Protein AF-A0A314ZIZ0-F1 (afdb_monomer_lite)

Foldseek 3Di:
DDPDPPDPDDPCPCCVPPVCVVVVVVVVQVVVCVVPVCSVVVVVVVVCVVVVPDPDPDPPPPDPDPDD

Secondary structure (DSSP, 8-state):
----------TTTTTTT-TTHHHHHHHHHHHHHHH-THHHHHHHHHHHHHHHS------S-S------

InterPro domains:
  IPR000823 Plant peroxidase [PR00461] (18-37)
  IPR000823 Plant peroxidase [PR00461] (42-62)
  IPR000823 Plant peroxidase [PTHR31388] (7-54)
  IPR002016 Haem peroxidase [PF00141] (25-54)
  IPR002016 Haem peroxidase [PS50873] (8-54)
  IPR010255 Haem peroxidase superfamily [SSF48113] (7-53)
  IPR019794 Peroxidase, active site [PS00436] (40-51)

Organism: NCBI:txid2094558

Radius of gyration: 17.94 Å; chains: 1; bounding box: 39×29×45 Å

Structure (mmCIF, N/CA/C/O backbone):
data_AF-A0A314ZIZ0-F1
#
_entry.id   AF-A0A314ZIZ0-F1
#
loop_
_atom_site.group_PDB
_atom_site.id
_atom_site.type_symbol
_atom_site.label_atom_id
_atom_site.label_alt_id
_atom_site.label_comp_id
_atom_site.label_asym_id
_atom_site.label_entity_id
_atom_site.label_seq_id
_atom_site.pdbx_PDB_ins_code
_atom_site.Cartn_x
_atom_site.Cartn_y
_atom_site.Cartn_z
_atom_site.occupancy
_atom_site.B_iso_or_equiv
_atom_site.auth_seq_id
_atom_site.auth_comp_id
_atom_site.auth_asym_id
_atom_site.auth_atom_id
_atom_site.pdbx_PDB_model_num
ATOM 1 N N . MET A 1 1 ? 4.733 13.098 -28.821 1.00 48.25 1 MET A N 1
ATOM 2 C CA . MET A 1 1 ? 5.400 13.683 -27.642 1.00 48.25 1 MET A CA 1
ATOM 3 C C . MET A 1 1 ? 5.151 12.775 -26.444 1.00 48.25 1 MET A C 1
ATOM 5 O O . MET A 1 1 ? 4.032 12.743 -25.964 1.00 48.25 1 MET A O 1
ATOM 9 N N . HIS A 1 2 ? 6.162 12.032 -26.001 1.00 53.38 2 HIS A N 1
ATOM 10 C CA . HIS A 1 2 ? 6.304 11.531 -24.629 1.00 53.38 2 HIS A CA 1
ATOM 11 C C . HIS A 1 2 ? 7.811 11.555 -24.334 1.00 53.38 2 HIS A C 1
ATOM 13 O O . HIS A 1 2 ? 8.573 11.052 -25.164 1.00 53.38 2 HIS A O 1
ATOM 19 N N . PRO A 1 3 ? 8.272 12.169 -23.233 1.00 54.97 3 PRO A N 1
ATOM 20 C CA . PRO A 1 3 ? 9.663 12.055 -22.829 1.00 54.97 3 PRO A CA 1
ATOM 21 C C . PRO A 1 3 ? 9.860 10.625 -22.319 1.00 54.97 3 PRO A C 1
ATOM 23 O O . PRO A 1 3 ? 9.274 10.234 -21.311 1.00 54.97 3 PRO A O 1
ATOM 26 N N . PHE A 1 4 ? 10.637 9.817 -23.038 1.00 56.22 4 PHE A N 1
ATOM 27 C CA . PHE A 1 4 ? 11.007 8.487 -22.565 1.00 56.22 4 PHE A CA 1
ATOM 28 C C . PHE A 1 4 ? 12.022 8.639 -21.432 1.00 56.22 4 PHE A C 1
ATOM 30 O O . PHE A 1 4 ? 13.231 8.650 -21.645 1.00 56.22 4 PHE A O 1
ATOM 37 N N . ALA A 1 5 ? 11.520 8.761 -20.206 1.00 62.16 5 ALA A N 1
ATOM 38 C CA . ALA A 1 5 ? 12.242 8.219 -19.072 1.00 62.16 5 ALA A CA 1
ATOM 39 C C . ALA A 1 5 ? 12.334 6.697 -19.286 1.00 62.16 5 ALA A C 1
ATOM 41 O O . ALA A 1 5 ? 11.313 6.046 -19.515 1.00 62.16 5 ALA A O 1
ATOM 42 N N . TYR A 1 6 ? 13.541 6.125 -19.243 1.00 60.53 6 TYR A N 1
ATOM 43 C CA . TYR A 1 6 ? 13.734 4.672 -19.221 1.00 60.53 6 TYR A CA 1
ATOM 44 C C . TYR A 1 6 ? 13.257 4.134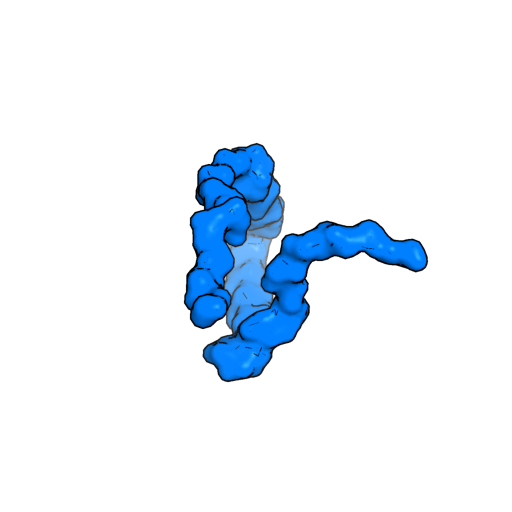 -17.867 1.00 60.53 6 TYR A C 1
ATOM 46 O O . TYR A 1 6 ? 14.036 3.966 -16.933 1.00 60.53 6 TYR A O 1
ATOM 54 N N . SER A 1 7 ? 11.951 3.920 -17.739 1.00 67.19 7 SER A N 1
ATOM 55 C CA . SER A 1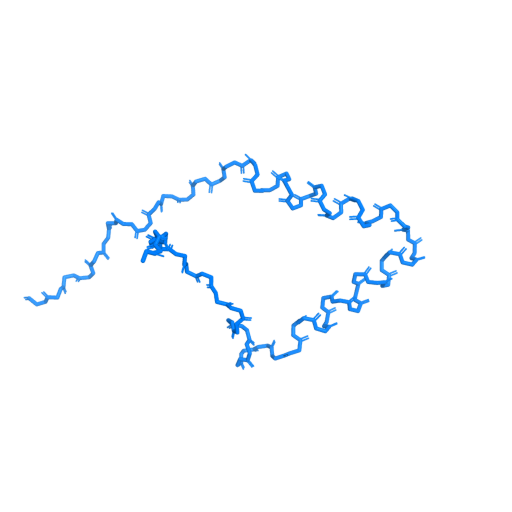 7 ? 11.360 3.271 -16.576 1.00 67.19 7 SER A CA 1
ATOM 56 C C . SER A 1 7 ? 11.369 1.761 -16.799 1.00 67.19 7 SER A C 1
ATOM 58 O O . SER A 1 7 ? 10.748 1.276 -17.739 1.00 67.19 7 SER A O 1
ATOM 60 N N . GLN A 1 8 ? 12.058 1.012 -15.935 1.00 84.94 8 GLN A N 1
ATOM 61 C CA . GLN A 1 8 ? 11.995 -0.459 -15.906 1.00 84.94 8 GLN A CA 1
ATOM 62 C C . GLN A 1 8 ? 10.736 -0.982 -15.178 1.00 84.94 8 GLN A C 1
ATOM 64 O O . GLN A 1 8 ? 10.641 -2.171 -14.886 1.00 84.94 8 GLN A O 1
ATOM 69 N N . LEU A 1 9 ? 9.786 -0.104 -14.834 1.00 87.75 9 LEU A N 1
ATOM 70 C CA . LEU A 1 9 ? 8.563 -0.467 -14.122 1.00 87.75 9 LEU A CA 1
ATOM 71 C C . LEU A 1 9 ? 7.470 -0.898 -15.103 1.00 87.75 9 LEU A C 1
ATOM 73 O O . LEU A 1 9 ? 7.169 -0.182 -16.056 1.00 87.75 9 LEU A O 1
ATOM 77 N N . ASP A 1 10 ? 6.838 -2.029 -14.805 1.00 89.19 10 ASP A N 1
ATOM 78 C CA . ASP A 1 10 ? 5.711 -2.586 -15.551 1.00 89.19 10 ASP A CA 1
ATOM 79 C C . ASP A 1 10 ? 4.588 -2.956 -14.571 1.00 89.19 10 ASP A C 1
ATOM 81 O O . ASP A 1 10 ? 4.845 -3.524 -13.505 1.00 89.19 10 ASP A O 1
ATOM 85 N N . TYR A 1 11 ? 3.339 -2.637 -14.918 1.00 90.75 11 TYR A N 1
ATOM 86 C CA . TYR A 1 11 ? 2.171 -2.937 -14.080 1.00 90.75 11 TYR A CA 1
ATOM 87 C C . TYR A 1 11 ? 1.957 -4.439 -13.851 1.00 90.75 11 TYR A C 1
ATOM 89 O O . TYR A 1 11 ? 1.429 -4.826 -12.810 1.00 90.75 11 TYR A O 1
ATOM 97 N N . ASN A 1 12 ? 2.401 -5.270 -14.790 1.00 93.81 12 ASN A N 1
ATOM 98 C CA . ASN A 1 12 ? 2.194 -6.715 -14.831 1.00 93.81 12 ASN A CA 1
ATOM 99 C C . ASN A 1 12 ? 3.458 -7.493 -14.428 1.00 93.81 12 ASN A C 1
ATOM 101 O O . ASN A 1 12 ? 3.546 -8.701 -14.658 1.00 93.81 12 ASN A O 1
ATOM 105 N N . PHE A 1 13 ? 4.461 -6.825 -13.839 1.00 94.44 13 PHE A N 1
ATOM 106 C CA . PHE A 1 13 ? 5.765 -7.421 -13.514 1.00 94.44 13 PHE A CA 1
ATOM 107 C C . PHE A 1 13 ? 5.653 -8.754 -12.747 1.00 94.44 13 PHE A C 1
ATOM 109 O O . PHE A 1 13 ? 6.429 -9.681 -12.978 1.00 94.44 13 PHE A O 1
ATOM 116 N N . TYR A 1 14 ? 4.661 -8.878 -11.859 1.00 96.69 14 TYR A N 1
ATOM 117 C CA . TYR A 1 14 ? 4.450 -10.068 -11.029 1.00 96.69 14 TYR A CA 1
ATOM 118 C C . TYR A 1 14 ? 3.353 -11.014 -11.527 1.00 96.69 14 TYR A C 1
ATOM 120 O O . TYR A 1 14 ? 3.121 -12.040 -10.889 1.00 96.69 14 TYR A O 1
ATOM 128 N N . ASP A 1 15 ? 2.709 -10.749 -12.662 1.00 96.62 15 ASP A N 1
ATOM 129 C CA . ASP A 1 15 ? 1.536 -11.522 -13.094 1.00 96.62 15 ASP A CA 1
ATOM 130 C C . ASP A 1 15 ? 1.842 -13.008 -13.313 1.00 96.62 15 ASP A C 1
ATOM 132 O O . ASP A 1 15 ? 0.996 -13.865 -13.069 1.00 96.62 15 ASP A O 1
ATOM 136 N N . ARG A 1 16 ? 3.069 -13.338 -13.736 1.00 97.25 16 ARG A N 1
ATOM 137 C CA . ARG A 1 16 ? 3.489 -14.734 -13.946 1.00 97.25 16 ARG A CA 1
ATOM 138 C C . ARG A 1 16 ? 4.082 -15.386 -12.701 1.00 97.25 16 ARG A C 1
ATOM 140 O O . ARG A 1 16 ? 3.834 -16.561 -12.458 1.00 97.25 16 ARG A O 1
ATOM 147 N N . SER A 1 17 ? 4.891 -14.655 -11.941 1.00 97.94 17 SER A N 1
ATOM 148 C CA . SER A 1 17 ? 5.642 -15.200 -10.802 1.00 97.94 17 SER A CA 1
ATOM 149 C C . SER A 1 17 ? 4.830 -15.205 -9.505 1.00 97.94 17 SER A C 1
ATOM 151 O O . SER A 1 17 ? 4.989 -16.106 -8.685 1.00 97.94 17 SER A O 1
ATOM 153 N N . CYS A 1 18 ? 3.948 -14.220 -9.315 1.00 97.94 18 CYS A N 1
ATOM 154 C CA . CYS A 1 18 ? 3.078 -14.088 -8.150 1.00 97.94 18 CYS A CA 1
ATOM 155 C C . CYS A 1 18 ? 1.764 -13.359 -8.519 1.00 97.9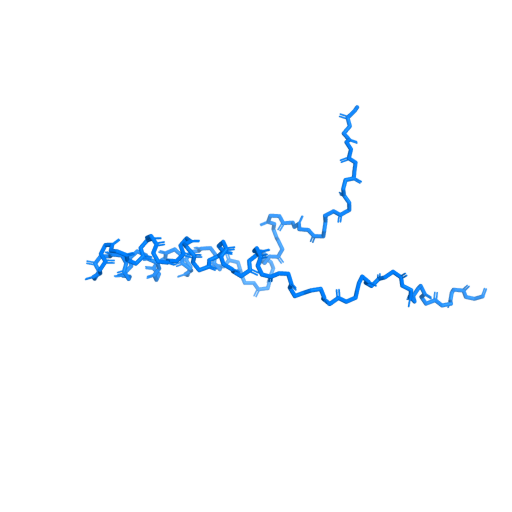4 18 CYS A C 1
ATOM 157 O O . CYS A 1 18 ? 1.545 -12.214 -8.111 1.00 97.94 18 CYS A O 1
ATOM 159 N N . PRO A 1 19 ? 0.832 -14.020 -9.233 1.00 97.44 19 PRO A N 1
ATOM 160 C CA . PRO A 1 19 ? -0.397 -13.393 -9.746 1.00 97.44 19 PRO A CA 1
ATOM 161 C C . PRO A 1 19 ? -1.319 -12.822 -8.658 1.00 97.44 19 PRO A C 1
ATOM 163 O O . PRO A 1 19 ? -2.190 -11.999 -8.924 1.00 97.44 19 PRO A O 1
ATOM 166 N N . ARG A 1 20 ? -1.162 -13.270 -7.407 1.00 97.81 20 ARG A N 1
ATOM 167 C CA . ARG A 1 20 ? -1.985 -12.834 -6.268 1.00 97.81 20 ARG A CA 1
ATOM 168 C C . ARG A 1 20 ? -1.322 -11.750 -5.421 1.00 97.81 20 ARG A C 1
ATOM 170 O O . ARG A 1 20 ? -1.897 -11.382 -4.396 1.00 97.81 20 ARG A O 1
ATOM 177 N N . LEU A 1 21 ? -0.153 -11.238 -5.818 1.00 97.81 21 LEU A N 1
ATOM 178 C CA . LEU A 1 21 ? 0.638 -10.299 -5.018 1.00 97.81 21 LEU A CA 1
ATOM 179 C C . LEU A 1 21 ? -0.189 -9.101 -4.533 1.00 97.81 21 LEU A C 1
ATOM 181 O O . LEU A 1 21 ? -0.247 -8.840 -3.332 1.00 97.81 21 LEU A O 1
ATOM 185 N N . SER A 1 22 ? -0.890 -8.421 -5.443 1.00 96.19 22 SER A N 1
ATOM 186 C CA . SER A 1 22 ? -1.714 -7.249 -5.112 1.00 96.19 22 SER A CA 1
ATOM 187 C C . SER A 1 22 ? -2.799 -7.573 -4.078 1.00 96.19 22 SER A C 1
ATOM 189 O O . SER A 1 22 ? -3.045 -6.796 -3.156 1.00 96.19 22 SER A O 1
ATOM 191 N N . THR A 1 23 ? -3.408 -8.757 -4.178 1.00 98.12 23 THR A N 1
ATOM 192 C CA . THR A 1 23 ? -4.433 -9.226 -3.239 1.00 98.12 23 THR A CA 1
ATOM 193 C C . THR A 1 23 ? -3.837 -9.538 -1.869 1.00 98.12 23 THR A C 1
ATOM 195 O O . THR A 1 23 ? -4.404 -9.127 -0.856 1.00 98.12 23 THR A O 1
ATOM 198 N N . ILE A 1 24 ? -2.693 -10.227 -1.827 1.00 98.25 24 ILE A N 1
ATOM 199 C CA . ILE A 1 24 ? -1.988 -10.578 -0.585 1.00 98.25 24 ILE A CA 1
ATOM 200 C C . ILE A 1 24 ? -1.575 -9.310 0.167 1.00 98.25 24 ILE A C 1
ATOM 202 O O . ILE A 1 24 ? -1.867 -9.180 1.359 1.00 98.25 24 ILE A O 1
ATOM 206 N N . VAL A 1 25 ? -0.949 -8.355 -0.527 1.00 98.00 25 VAL A N 1
ATOM 207 C CA . VAL A 1 25 ? -0.534 -7.078 0.068 1.00 98.00 25 VAL A CA 1
ATOM 208 C C . VAL A 1 25 ? -1.754 -6.327 0.591 1.00 98.00 25 VAL A C 1
ATOM 210 O O . VAL A 1 25 ? -1.778 -5.943 1.759 1.00 98.00 25 VAL A O 1
ATOM 213 N N . ARG A 1 26 ? -2.811 -6.187 -0.223 1.00 98.19 26 ARG A N 1
ATOM 214 C CA . ARG A 1 26 ? -4.016 -5.439 0.160 1.00 98.19 26 ARG A CA 1
ATOM 215 C C . ARG A 1 26 ? -4.722 -6.046 1.372 1.00 98.19 26 ARG A C 1
ATOM 217 O O . ARG A 1 26 ? -5.137 -5.302 2.256 1.00 98.19 26 ARG A O 1
ATOM 224 N N . TYR A 1 27 ? -4.839 -7.372 1.444 1.00 98.56 27 TYR A N 1
ATOM 225 C CA . TYR A 1 27 ? -5.451 -8.057 2.587 1.00 98.56 27 TYR A CA 1
ATOM 226 C C . TYR A 1 27 ? -4.725 -7.745 3.903 1.00 98.56 27 TYR A C 1
ATOM 228 O O . TYR A 1 27 ? -5.366 -7.354 4.882 1.00 98.56 27 TYR A O 1
ATOM 236 N N . ASN A 1 28 ? -3.394 -7.856 3.908 1.00 98.31 28 ASN A N 1
ATOM 237 C CA . ASN A 1 28 ? -2.581 -7.579 5.093 1.00 98.31 28 ASN A CA 1
ATOM 238 C C . ASN A 1 28 ? -2.598 -6.094 5.466 1.00 98.31 28 ASN A C 1
ATOM 240 O O . ASN A 1 28 ? -2.748 -5.766 6.641 1.00 98.31 28 ASN A O 1
ATOM 244 N N . LEU A 1 29 ? -2.530 -5.199 4.473 1.00 98.12 29 LEU A N 1
ATOM 245 C CA . LEU A 1 29 ? -2.625 -3.755 4.694 1.00 98.12 29 LEU A CA 1
ATOM 246 C C . LEU A 1 29 ? -3.928 -3.398 5.424 1.00 98.12 29 LEU A C 1
ATOM 248 O O . LEU A 1 29 ? -3.909 -2.697 6.431 1.00 98.12 29 LEU A O 1
ATOM 252 N N . TRP A 1 30 ? -5.061 -3.936 4.959 1.00 98.56 30 TRP A N 1
ATOM 253 C CA . TRP A 1 30 ? -6.361 -3.701 5.589 1.00 98.56 30 TRP A CA 1
ATOM 254 C C . TRP A 1 30 ? -6.468 -4.307 6.985 1.00 98.56 30 TRP A C 1
ATOM 256 O O . TRP A 1 30 ? -7.078 -3.693 7.856 1.00 98.56 30 TRP A O 1
ATOM 266 N N . ALA A 1 31 ? -5.901 -5.493 7.219 1.00 98.56 31 ALA A N 1
ATOM 267 C CA . ALA A 1 31 ? -5.858 -6.073 8.559 1.00 98.56 31 ALA A CA 1
ATOM 268 C C . ALA A 1 31 ? -5.070 -5.177 9.528 1.00 98.56 31 ALA A C 1
ATOM 270 O O . ALA A 1 31 ? -5.557 -4.889 10.620 1.00 98.56 31 ALA A O 1
ATOM 271 N N . ALA A 1 32 ? -3.913 -4.668 9.097 1.00 98.12 32 ALA A N 1
ATOM 272 C CA . ALA A 1 32 ? -3.082 -3.777 9.898 1.00 98.12 32 ALA A CA 1
ATOM 273 C C . ALA A 1 32 ? -3.766 -2.424 10.164 1.00 98.12 32 ALA A C 1
ATOM 275 O O . ALA A 1 32 ? -3.768 -1.961 11.299 1.00 98.12 32 ALA A O 1
ATOM 276 N N . ILE A 1 33 ? -4.416 -1.832 9.155 1.00 98.38 33 ILE A N 1
ATOM 277 C CA . ILE A 1 33 ? -5.169 -0.572 9.296 1.00 98.38 33 ILE A CA 1
ATOM 278 C C . ILE A 1 33 ? -6.381 -0.732 10.221 1.00 98.38 33 ILE A C 1
ATOM 280 O O . ILE A 1 33 ? -6.683 0.171 10.996 1.00 98.38 33 ILE A O 1
ATOM 284 N N . ARG A 1 34 ? -7.086 -1.870 10.163 1.00 98.44 34 ARG A N 1
ATOM 285 C CA . ARG A 1 34 ? -8.196 -2.144 11.091 1.00 98.44 34 ARG A CA 1
ATOM 286 C C . ARG A 1 34 ? -7.721 -2.273 12.536 1.00 98.44 34 ARG A C 1
ATOM 288 O O . ARG A 1 34 ? -8.464 -1.902 13.435 1.00 98.44 34 ARG A O 1
ATOM 295 N N . ASN A 1 35 ? -6.519 -2.807 12.746 1.00 98.38 35 ASN A N 1
ATOM 296 C CA . A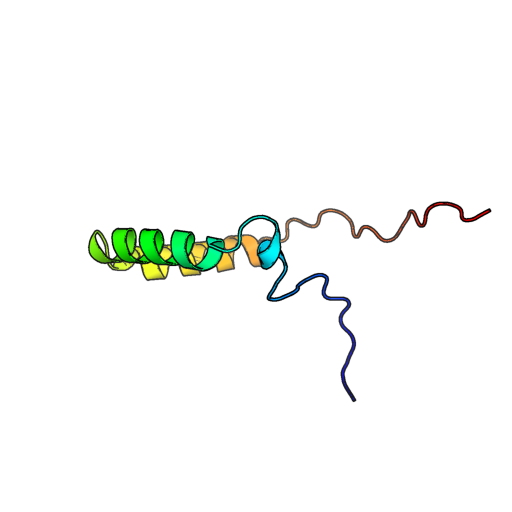SN A 1 35 ? -5.924 -2.926 14.073 1.00 98.38 35 ASN A CA 1
ATOM 297 C C . ASN A 1 35 ? -5.408 -1.574 14.597 1.00 98.38 35 ASN A C 1
ATOM 299 O O . ASN A 1 35 ? -5.611 -1.254 15.763 1.00 98.38 35 ASN A O 1
ATOM 303 N N . ASP A 1 36 ? -4.773 -0.774 13.737 1.00 98.19 36 ASP A N 1
ATOM 304 C CA . ASP A 1 36 ? -4.361 0.601 14.030 1.00 98.19 36 ASP A CA 1
ATOM 305 C C . ASP A 1 36 ? -4.493 1.482 12.779 1.00 98.19 36 ASP A C 1
ATOM 307 O O . ASP A 1 36 ? -3.725 1.374 11.820 1.00 98.19 36 ASP A O 1
ATOM 311 N N . SER A 1 37 ? -5.444 2.416 12.814 1.00 97.88 37 SER A N 1
ATOM 312 C CA . SER A 1 37 ? -5.697 3.348 11.708 1.00 97.88 37 SER A CA 1
ATOM 313 C C . SER A 1 37 ? -4.484 4.214 11.340 1.00 97.88 37 SER A C 1
ATOM 315 O O . SER A 1 37 ? -4.329 4.593 10.174 1.00 97.88 37 SER A O 1
ATOM 317 N N . ARG A 1 38 ? -3.573 4.479 12.290 1.00 98.06 38 ARG A N 1
ATOM 318 C CA . ARG A 1 38 ? -2.341 5.247 12.044 1.00 98.06 38 ARG A CA 1
ATOM 319 C C . ARG A 1 38 ? -1.386 4.512 11.109 1.00 98.06 38 ARG A C 1
ATOM 321 O O . ARG A 1 38 ? -0.563 5.163 10.465 1.00 98.06 38 ARG A O 1
ATOM 328 N N . MET A 1 39 ? -1.518 3.190 10.978 1.00 98.25 39 MET A N 1
ATOM 329 C CA . MET A 1 39 ? -0.685 2.372 10.097 1.00 98.25 39 MET A CA 1
ATOM 330 C C . MET A 1 39 ? -0.739 2.840 8.638 1.00 98.25 39 MET A C 1
ATOM 332 O O . MET A 1 39 ? 0.284 2.815 7.958 1.00 98.25 39 MET A O 1
ATOM 336 N N . ALA A 1 40 ? -1.888 3.337 8.162 1.00 97.62 40 ALA A N 1
ATOM 337 C CA . ALA A 1 40 ? -1.997 3.890 6.810 1.00 97.62 40 ALA A CA 1
ATOM 338 C C . ALA A 1 40 ? -1.013 5.055 6.593 1.00 97.62 40 ALA A C 1
ATOM 340 O O . ALA A 1 40 ? -0.253 5.067 5.625 1.00 97.62 40 ALA A O 1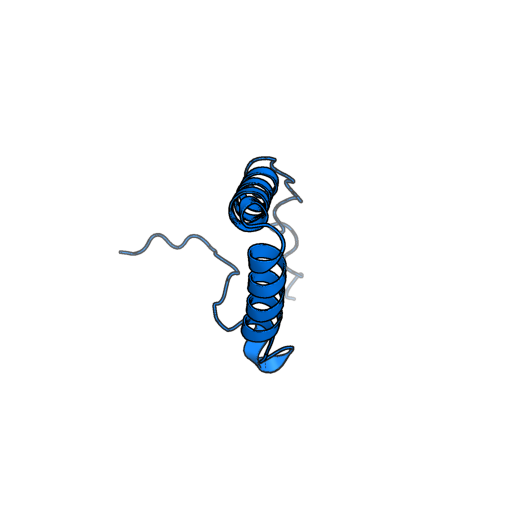
ATOM 341 N N . ALA A 1 41 ? -0.985 6.008 7.531 1.00 97.88 41 ALA A N 1
ATOM 342 C CA . ALA A 1 41 ? -0.088 7.158 7.474 1.00 97.88 41 ALA A CA 1
ATOM 343 C C . ALA A 1 41 ? 1.382 6.747 7.661 1.00 97.88 41 ALA A C 1
ATOM 345 O O . ALA A 1 41 ? 2.255 7.262 6.961 1.00 97.88 41 ALA A O 1
ATOM 346 N N . SER A 1 42 ? 1.658 5.800 8.563 1.00 97.69 42 SER A N 1
ATOM 347 C CA . SER A 1 42 ? 3.011 5.285 8.807 1.00 97.69 42 SER A CA 1
ATOM 348 C C . SER A 1 42 ? 3.611 4.608 7.571 1.00 97.69 42 SER A C 1
ATOM 350 O O . SER A 1 42 ? 4.753 4.898 7.224 1.00 97.69 42 SER A O 1
ATOM 352 N N . LEU A 1 43 ? 2.846 3.758 6.876 1.00 95.94 43 LEU A N 1
ATOM 353 C CA . LEU A 1 43 ? 3.304 3.060 5.668 1.00 95.94 43 LEU A CA 1
ATOM 354 C C . LEU A 1 43 ? 3.561 4.025 4.505 1.00 95.94 43 LEU A C 1
ATOM 356 O O . LEU A 1 43 ? 4.570 3.895 3.815 1.00 95.94 43 LEU A O 1
ATOM 360 N N . LEU A 1 44 ? 2.691 5.025 4.322 1.00 95.31 44 LEU A N 1
ATOM 361 C CA . LEU A 1 44 ? 2.922 6.086 3.339 1.00 95.31 44 LEU A CA 1
ATOM 362 C C . LEU A 1 44 ? 4.200 6.863 3.666 1.00 95.31 44 LEU A C 1
ATOM 364 O O . LEU A 1 44 ? 5.061 7.019 2.802 1.00 95.31 44 LEU A O 1
ATOM 368 N N . ARG A 1 45 ? 4.360 7.303 4.921 1.00 94.94 45 ARG A N 1
ATOM 369 C CA . ARG A 1 45 ? 5.563 8.014 5.375 1.00 94.94 45 ARG A CA 1
ATOM 370 C C . ARG A 1 45 ? 6.829 7.184 5.156 1.00 94.94 45 ARG A C 1
ATOM 372 O O . ARG A 1 45 ? 7.830 7.753 4.739 1.00 94.94 45 ARG A O 1
ATOM 379 N N . MET A 1 46 ? 6.786 5.881 5.427 1.00 92.94 46 MET A N 1
ATOM 380 C CA . MET A 1 46 ? 7.908 4.964 5.204 1.00 92.94 46 MET A CA 1
ATOM 381 C C . MET A 1 46 ? 8.298 4.906 3.723 1.00 92.94 46 MET A C 1
ATOM 383 O O . MET A 1 46 ? 9.460 5.121 3.407 1.00 92.94 46 MET A O 1
ATOM 387 N N . HIS A 1 47 ? 7.332 4.733 2.810 1.00 90.44 47 HIS A N 1
ATOM 388 C CA . HIS A 1 47 ? 7.611 4.736 1.369 1.00 90.44 47 HIS A CA 1
ATOM 389 C C . HIS A 1 47 ? 8.271 6.044 0.907 1.00 90.44 47 HIS A C 1
ATOM 391 O O . HIS A 1 47 ? 9.275 6.020 0.198 1.00 90.44 47 HIS A O 1
ATOM 397 N N . PHE A 1 48 ? 7.756 7.193 1.357 1.00 88.81 48 PHE A N 1
ATOM 398 C CA . PHE A 1 48 ? 8.379 8.482 1.056 1.00 88.81 48 PHE A CA 1
ATOM 399 C C . PHE A 1 48 ? 9.780 8.604 1.659 1.00 88.81 48 PHE A C 1
ATOM 401 O O . PHE A 1 48 ? 10.679 9.113 1.001 1.00 88.81 48 PHE A O 1
ATOM 408 N N . HIS A 1 49 ? 9.985 8.132 2.887 1.00 89.56 49 HIS A N 1
ATOM 409 C CA . HIS A 1 49 ? 11.287 8.173 3.542 1.00 89.56 49 HIS A CA 1
ATOM 410 C C . HIS A 1 49 ? 12.332 7.334 2.789 1.00 89.56 49 HIS A C 1
ATOM 412 O O . HIS A 1 49 ? 13.447 7.807 2.588 1.00 89.56 49 HIS A O 1
ATOM 418 N N . ASP A 1 50 ? 11.956 6.151 2.300 1.00 85.50 50 ASP A N 1
ATOM 419 C CA . ASP A 1 50 ? 12.848 5.256 1.554 1.00 85.50 50 ASP A CA 1
ATOM 420 C C . ASP A 1 50 ? 13.175 5.783 0.148 1.00 85.50 50 ASP A C 1
ATOM 422 O O . ASP A 1 50 ? 14.279 5.582 -0.348 1.00 85.50 50 ASP A O 1
ATOM 426 N N . CYS A 1 51 ? 12.240 6.483 -0.502 1.00 82.50 51 CYS A N 1
ATOM 427 C CA . CYS A 1 51 ? 12.473 7.051 -1.833 1.00 82.50 51 CYS A CA 1
ATOM 428 C C . CYS A 1 51 ? 13.194 8.407 -1.804 1.00 82.50 51 CYS A C 1
ATOM 430 O O . CYS A 1 51 ? 13.913 8.734 -2.746 1.00 82.50 51 CYS A O 1
ATOM 432 N N . ILE A 1 52 ? 12.994 9.214 -0.757 1.00 71.00 52 ILE A N 1
ATOM 433 C CA . ILE A 1 52 ? 13.637 10.531 -0.620 1.00 71.00 52 ILE A CA 1
ATOM 434 C C . ILE A 1 52 ? 15.074 10.380 -0.094 1.00 71.00 52 ILE A C 1
ATOM 436 O O . ILE A 1 52 ? 15.947 11.172 -0.456 1.00 71.00 52 ILE A O 1
ATOM 440 N N . VAL A 1 53 ? 15.352 9.354 0.720 1.00 70.88 53 VAL A N 1
ATOM 441 C CA . VAL A 1 53 ? 16.717 9.005 1.136 1.00 70.88 53 VAL A CA 1
ATOM 442 C C . VAL A 1 53 ? 17.369 8.176 0.027 1.00 70.88 53 VAL A C 1
ATOM 444 O O . VAL A 1 53 ? 17.233 6.963 -0.060 1.00 70.88 53 VAL A O 1
ATOM 447 N N . ASN A 1 54 ? 18.062 8.878 -0.863 1.00 60.59 54 ASN A N 1
ATOM 448 C CA . ASN A 1 54 ? 18.677 8.358 -2.078 1.00 60.59 54 ASN A CA 1
ATOM 449 C C . ASN A 1 54 ? 19.710 7.240 -1.791 1.00 60.59 54 ASN A C 1
ATOM 451 O O . ASN A 1 54 ? 20.874 7.531 -1.512 1.00 60.59 54 ASN A O 1
ATOM 455 N N . VAL A 1 55 ? 19.334 5.959 -1.902 1.00 59.69 55 VAL A N 1
ATOM 456 C CA . VAL A 1 55 ? 20.312 4.861 -2.018 1.00 59.69 55 VAL A CA 1
ATOM 457 C C . VAL A 1 55 ? 20.648 4.700 -3.497 1.00 59.69 55 VAL A C 1
ATOM 459 O O . VAL A 1 55 ? 20.138 3.821 -4.187 1.00 59.69 55 VAL A O 1
ATOM 462 N N . THR A 1 56 ? 21.479 5.597 -4.024 1.00 52.53 56 THR A N 1
ATOM 463 C CA . THR A 1 56 ? 22.088 5.421 -5.345 1.00 52.53 56 THR A CA 1
ATOM 464 C C . THR A 1 56 ? 22.934 4.150 -5.343 1.00 52.53 56 THR A C 1
ATOM 466 O O . THR A 1 56 ? 24.111 4.182 -4.990 1.00 52.53 56 THR A O 1
ATOM 469 N N . VAL A 1 57 ? 22.353 3.027 -5.763 1.00 53.09 57 VAL A N 1
ATOM 470 C CA . VAL A 1 57 ? 23.130 1.971 -6.410 1.00 53.09 57 VAL A CA 1
ATOM 471 C C . VAL A 1 57 ? 23.413 2.482 -7.813 1.00 53.09 57 VAL A C 1
ATOM 473 O O . VAL A 1 57 ? 22.500 2.849 -8.550 1.00 53.09 57 VAL A O 1
ATOM 476 N N . LEU A 1 58 ? 24.704 2.586 -8.114 1.00 49.69 58 LEU A N 1
ATOM 477 C CA . LEU A 1 58 ? 25.275 3.013 -9.383 1.00 49.69 58 LEU A CA 1
ATOM 478 C C . LEU A 1 58 ? 24.403 2.551 -10.551 1.00 49.69 58 LEU A C 1
ATOM 480 O O . LEU A 1 58 ? 24.150 1.355 -10.713 1.00 49.69 58 LEU A O 1
ATOM 484 N N . SER A 1 59 ? 23.946 3.525 -11.341 1.00 47.03 59 SER A N 1
ATOM 485 C CA . SER A 1 59 ? 23.307 3.304 -12.631 1.00 47.03 59 SER A CA 1
ATOM 486 C C . SER A 1 59 ? 24.030 2.163 -13.337 1.00 47.03 59 SER A C 1
ATOM 488 O O . SER A 1 59 ? 25.228 2.255 -13.613 1.00 47.03 59 SER A O 1
ATOM 490 N N . SER A 1 60 ? 23.318 1.065 -13.587 1.00 47.12 60 SER A N 1
ATOM 491 C CA . SER A 1 60 ? 23.774 -0.025 -14.446 1.00 47.12 60 SER A CA 1
ATOM 492 C C . SER A 1 60 ? 23.790 0.478 -15.892 1.00 47.12 60 SER A C 1
ATOM 494 O O . SER A 1 60 ? 23.014 0.057 -16.738 1.00 47.12 60 SER A O 1
ATOM 496 N N . THR A 1 61 ? 24.654 1.450 -16.159 1.00 51.19 61 THR A N 1
ATOM 497 C CA . THR A 1 61 ? 24.982 1.996 -17.473 1.00 51.19 61 THR A CA 1
ATOM 498 C C . THR A 1 61 ? 26.500 2.023 -17.600 1.00 51.19 61 THR A C 1
ATOM 500 O O . THR A 1 61 ? 27.095 3.060 -17.858 1.00 51.19 61 THR A O 1
ATOM 503 N N . SER A 1 62 ? 27.139 0.882 -17.343 1.00 51.28 62 SER A N 1
ATOM 504 C CA . SER A 1 62 ? 28.407 0.500 -17.969 1.00 51.28 62 SER A CA 1
ATOM 505 C C . SER A 1 62 ? 28.663 -0.980 -17.697 1.00 51.28 62 SER A C 1
ATOM 507 O O . SER A 1 62 ? 29.354 -1.342 -16.756 1.00 51.28 62 SER A O 1
ATOM 509 N N . LEU A 1 63 ? 27.989 -1.839 -18.454 1.00 49.00 63 LEU A N 1
ATOM 510 C CA . LEU A 1 63 ? 28.552 -3.055 -19.044 1.00 49.00 63 LEU A CA 1
ATOM 511 C C . LEU A 1 63 ? 27.453 -3.617 -19.953 1.00 49.00 63 LEU A C 1
ATOM 513 O O . LEU A 1 63 ? 26.745 -4.569 -19.636 1.00 49.00 63 LEU A O 1
ATOM 517 N N . SER A 1 64 ? 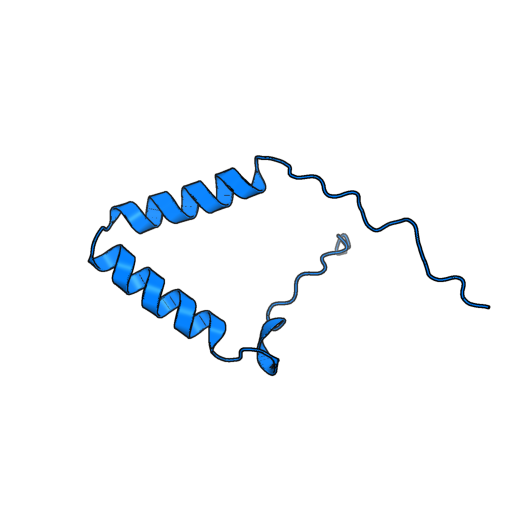27.266 -2.977 -21.105 1.00 45.09 64 SER A N 1
ATOM 518 C CA . SER A 1 64 ? 26.799 -3.716 -22.273 1.00 45.09 64 SER A CA 1
ATOM 519 C C . SER A 1 64 ? 27.704 -4.950 -22.410 1.00 45.09 64 SER A C 1
ATOM 521 O O . SER A 1 64 ? 28.924 -4.762 -22.471 1.00 45.09 64 SER A O 1
ATOM 523 N N . PRO A 1 65 ? 27.181 -6.194 -22.407 1.00 48.78 65 PRO A N 1
ATOM 524 C CA . PRO A 1 65 ? 28.012 -7.344 -22.727 1.00 48.78 65 PRO A CA 1
ATOM 525 C C . PRO A 1 65 ? 28.591 -7.088 -24.115 1.00 48.78 65 PRO A C 1
ATOM 527 O O . PRO A 1 65 ? 27.844 -6.711 -25.021 1.00 48.78 65 PRO A O 1
ATOM 530 N N . LEU A 1 66 ? 29.913 -7.234 -24.258 1.00 50.19 66 LEU A N 1
ATOM 531 C CA . LEU A 1 66 ? 30.562 -7.279 -25.562 1.00 50.19 66 LEU A CA 1
ATOM 532 C C . LEU A 1 66 ? 29.741 -8.216 -26.451 1.00 50.19 66 LEU A C 1
ATOM 534 O O . LEU A 1 66 ? 29.704 -9.429 -26.236 1.00 50.19 66 LEU A O 1
ATOM 538 N N . LYS A 1 67 ? 29.036 -7.636 -27.417 1.00 49.84 67 LYS A N 1
ATOM 539 C CA . LYS A 1 67 ? 28.480 -8.373 -28.534 1.00 49.84 67 LYS A CA 1
ATOM 540 C C . LYS A 1 67 ? 29.592 -8.387 -29.577 1.00 49.84 67 LYS A C 1
ATOM 542 O O . LYS A 1 67 ? 29.926 -7.325 -30.084 1.00 49.84 67 LYS A O 1
ATOM 547 N N . ASN A 1 68 ? 30.173 -9.582 -29.727 1.00 43.06 68 ASN A N 1
ATOM 548 C CA . ASN A 1 68 ? 31.079 -10.060 -30.780 1.00 43.06 68 ASN A CA 1
ATOM 549 C C . ASN A 1 68 ? 32.044 -9.043 -31.407 1.00 43.06 68 ASN A C 1
ATOM 551 O O . ASN A 1 68 ? 31.637 -8.318 -32.337 1.00 43.06 68 ASN A O 1
#

pLDDT: mean 80.87, std 20.43, range [43.06, 98.56]

Sequence (68 aa):
MHPFAYSQLDYNFYDRSCPRLSTIVRYNLWAAIRNDSRMAASLLRMHFHDCIVNVTVLSSTSLSPLKN